Protein AF-A0AAV4IP10-F1 (afdb_monomer)

Organism: NCBI:txid1093978

Secondary structure (DSSP, 8-state):
----HHHHHHHHHHHS------EETTEEPPP-SEEEETTEEEETT--HHHHHHHHHHHHHHHHHHHHHHHHSS--HHHHHHHHHHHHHHHH-

Nearest PDB structures (foldseek):
  3rkl-assembly1_B  TM=3.531E-01  e=4.123E+00  Sulfolobus turreted icosahedral virus 1

Foldseek 3Di:
DDDPVVVVVVVVVVPPPPQPQDDDPNHGDDDDQWDADPNDIAGPVRPCVVVVVVLVVLVVVLVVVLVVLVPDPDDPVVNVVSVVVSCVVSVD

Radius of gyration: 22.14 Å; Cα contacts (8 Å, |Δi|>4): 35; chains: 1; bounding box: 60×23×51 Å

Structure (mmCIF, N/CA/C/O backbone):
data_AF-A0AAV4IP10-F1
#
_entry.id   AF-A0AAV4IP10-F1
#
loop_
_atom_site.group_PDB
_atom_site.id
_atom_site.type_symbol
_atom_site.label_atom_id
_atom_site.label_alt_id
_atom_site.label_comp_id
_atom_site.label_asym_id
_atom_site.label_entity_id
_atom_site.label_seq_id
_atom_site.pdbx_PDB_ins_code
_atom_site.Cartn_x
_atom_site.Cartn_y
_atom_site.Cartn_z
_atom_site.occupancy
_atom_site.B_iso_or_equiv
_atom_site.auth_seq_id
_atom_site.auth_comp_id
_atom_site.auth_asym_id
_atom_site.auth_atom_id
_atom_site.pdbx_PDB_model_num
ATOM 1 N N . MET A 1 1 ? 40.464 5.107 1.087 1.00 42.25 1 MET A N 1
ATOM 2 C CA . MET A 1 1 ? 38.993 5.108 0.955 1.00 42.25 1 MET A CA 1
ATOM 3 C C . MET A 1 1 ? 38.683 4.355 -0.329 1.00 42.25 1 MET A C 1
ATOM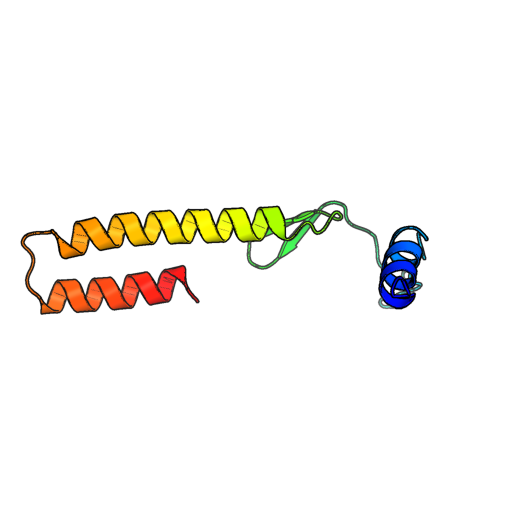 5 O O . MET A 1 1 ? 38.783 4.934 -1.401 1.00 42.25 1 MET A O 1
ATOM 9 N N . GLU A 1 2 ? 38.493 3.039 -0.242 1.00 48.66 2 GLU A N 1
ATOM 10 C CA . GLU A 1 2 ? 38.260 2.196 -1.422 1.00 48.66 2 GLU A CA 1
ATOM 11 C C . GLU A 1 2 ? 36.801 2.347 -1.848 1.00 48.66 2 GLU A C 1
ATOM 13 O O . GLU A 1 2 ? 35.881 1.874 -1.184 1.00 48.66 2 GLU A O 1
ATOM 18 N N . VAL A 1 3 ? 36.579 3.101 -2.922 1.00 53.62 3 VAL A N 1
ATOM 19 C CA . VAL A 1 3 ? 35.259 3.228 -3.538 1.00 53.62 3 VAL A CA 1
ATOM 20 C C . VAL A 1 3 ? 34.964 1.908 -4.245 1.00 53.62 3 VAL A C 1
ATOM 22 O O . VAL A 1 3 ? 35.700 1.511 -5.148 1.00 53.62 3 VAL A O 1
ATOM 25 N N . SER A 1 4 ? 33.911 1.223 -3.791 1.00 51.38 4 SER A N 1
AT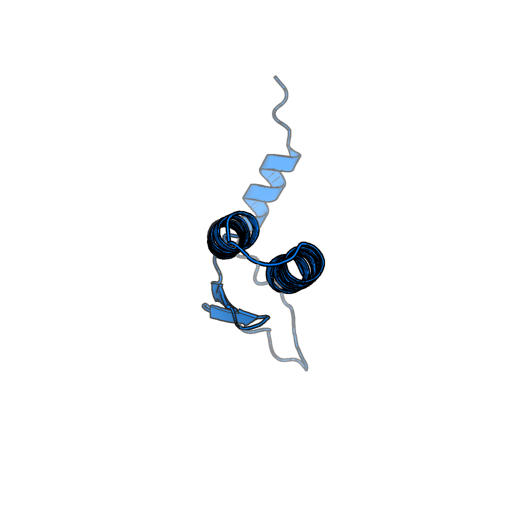OM 26 C CA . SER A 1 4 ? 33.476 -0.083 -4.292 1.00 51.38 4 SER A CA 1
ATOM 27 C C . SER A 1 4 ? 33.300 -0.056 -5.812 1.00 51.38 4 SER A C 1
ATOM 29 O O . SER A 1 4 ? 32.376 0.555 -6.353 1.00 51.38 4 SER A O 1
ATOM 31 N N . THR A 1 5 ? 34.213 -0.731 -6.506 1.00 57.94 5 THR A N 1
ATOM 32 C CA . THR A 1 5 ? 34.273 -0.850 -7.968 1.00 57.94 5 THR A CA 1
ATOM 33 C C . THR A 1 5 ? 33.048 -1.547 -8.560 1.00 57.94 5 THR A C 1
ATOM 35 O O . THR A 1 5 ? 32.790 -1.413 -9.757 1.00 57.94 5 THR A O 1
ATOM 38 N N . GLU A 1 6 ? 32.260 -2.249 -7.745 1.00 56.12 6 GLU A N 1
ATOM 39 C CA . GLU A 1 6 ? 31.020 -2.896 -8.180 1.00 56.12 6 GLU A CA 1
ATOM 40 C C . GLU A 1 6 ? 29.903 -1.897 -8.490 1.00 56.12 6 GLU A C 1
ATOM 42 O O . GLU A 1 6 ? 29.214 -2.048 -9.500 1.00 56.12 6 GLU A O 1
ATOM 47 N N . ILE A 1 7 ? 29.779 -0.826 -7.697 1.00 57.03 7 ILE A N 1
ATOM 48 C CA . ILE A 1 7 ? 28.785 0.231 -7.944 1.00 57.03 7 ILE A CA 1
ATOM 49 C C . ILE A 1 7 ? 29.104 0.939 -9.267 1.00 57.03 7 ILE A C 1
ATOM 51 O O . ILE A 1 7 ? 28.214 1.177 -10.084 1.00 57.03 7 ILE A O 1
ATOM 55 N N . SER A 1 8 ? 30.388 1.199 -9.527 1.00 54.19 8 SER A N 1
ATOM 56 C CA . SER A 1 8 ? 30.836 1.799 -10.786 1.00 54.19 8 SER A CA 1
ATOM 57 C C . SER A 1 8 ? 30.566 0.901 -11.996 1.00 54.19 8 SER A C 1
ATOM 59 O O . SER A 1 8 ? 30.161 1.404 -13.040 1.00 54.19 8 SER A O 1
ATOM 61 N N . LYS A 1 9 ? 30.727 -0.425 -11.877 1.00 51.25 9 LYS A N 1
ATOM 62 C CA . LYS A 1 9 ? 30.418 -1.366 -12.971 1.00 51.25 9 LYS A CA 1
ATOM 63 C C . LYS A 1 9 ? 28.926 -1.400 -13.304 1.00 51.25 9 LYS A C 1
ATOM 65 O O . LYS A 1 9 ? 28.582 -1.418 -14.482 1.00 51.25 9 LYS A O 1
ATOM 70 N N . PHE A 1 10 ? 28.054 -1.362 -12.296 1.00 53.50 10 PHE A N 1
ATOM 71 C CA . PHE A 1 10 ? 26.603 -1.321 -12.504 1.00 53.50 10 PHE A CA 1
ATOM 72 C C . PHE A 1 10 ? 26.162 -0.055 -13.257 1.00 53.50 10 PHE A C 1
ATOM 74 O O . PHE A 1 10 ? 25.375 -0.139 -14.197 1.00 53.50 10 PHE A O 1
ATOM 81 N N . ILE A 1 11 ? 26.723 1.107 -12.900 1.00 55.97 11 ILE A N 1
ATOM 82 C CA . ILE A 1 11 ? 26.407 2.390 -13.550 1.00 55.97 11 ILE A CA 1
ATOM 83 C C . ILE A 1 11 ? 26.970 2.463 -14.980 1.00 55.97 11 ILE A C 1
ATOM 85 O O . ILE A 1 11 ? 26.324 3.003 -15.872 1.00 55.97 11 ILE A O 1
ATOM 89 N N . VAL A 1 12 ? 28.154 1.902 -15.235 1.00 49.91 12 VAL A N 1
ATOM 90 C CA . VAL A 1 12 ? 28.747 1.896 -16.585 1.00 49.91 12 VAL A CA 1
ATOM 91 C C . VAL A 1 12 ? 27.959 0.999 -17.545 1.00 49.91 12 VAL A C 1
ATOM 93 O O . VAL A 1 12 ? 27.769 1.367 -18.704 1.00 49.91 12 VAL A O 1
ATOM 96 N N . ASN A 1 13 ? 27.432 -0.134 -17.070 1.00 54.34 13 ASN A N 1
ATOM 97 C CA . ASN A 1 13 ? 26.633 -1.037 -17.903 1.00 54.34 13 ASN A CA 1
ATOM 98 C C . ASN A 1 13 ? 25.244 -0.477 -18.254 1.00 54.34 13 ASN A C 1
ATOM 100 O O . ASN A 1 13 ? 24.688 -0.871 -19.272 1.00 54.34 13 ASN A O 1
ATOM 104 N N . SER A 1 14 ? 24.687 0.434 -17.445 1.00 53.50 14 SER A N 1
ATOM 105 C CA . SER A 1 14 ? 23.404 1.088 -17.747 1.00 53.50 14 SER A CA 1
ATOM 106 C C . SER A 1 14 ? 23.531 2.262 -18.728 1.00 53.50 14 SER A C 1
ATOM 108 O O . SER A 1 14 ? 22.551 2.630 -19.370 1.00 53.50 14 SER A O 1
ATOM 110 N N . LEU A 1 15 ? 24.733 2.837 -18.866 1.00 52.81 15 LEU A N 1
ATOM 111 C CA . LEU A 1 15 ? 25.047 3.908 -19.821 1.00 52.81 15 LEU A CA 1
ATOM 112 C C . LEU A 1 15 ? 25.473 3.382 -21.196 1.00 52.81 15 LEU A C 1
ATOM 114 O O . LEU A 1 15 ? 25.270 4.054 -22.208 1.00 52.81 15 LEU A O 1
ATOM 118 N N . ALA A 1 16 ? 26.055 2.184 -21.247 1.00 50.50 16 ALA A N 1
ATOM 119 C CA . ALA A 1 16 ? 26.257 1.483 -22.499 1.00 50.50 16 ALA A CA 1
ATOM 120 C C . ALA A 1 16 ? 24.898 0.956 -22.962 1.00 50.50 16 ALA A C 1
ATOM 122 O O . ALA A 1 16 ? 24.361 0.014 -22.383 1.00 50.50 16 ALA A O 1
ATOM 123 N N . ASN A 1 17 ? 24.351 1.570 -24.013 1.00 56.97 17 ASN A N 1
ATOM 124 C CA . ASN A 1 17 ? 23.184 1.091 -24.747 1.00 56.97 17 ASN A CA 1
ATOM 125 C C . ASN A 1 17 ? 23.558 -0.228 -25.447 1.00 56.97 17 ASN A C 1
ATOM 127 O O . ASN A 1 17 ? 23.795 -0.305 -26.653 1.00 56.97 17 ASN A O 1
ATOM 131 N N . THR A 1 18 ? 23.759 -1.260 -24.634 1.00 55.31 18 THR A N 1
ATOM 132 C CA . THR A 1 18 ? 23.959 -2.624 -25.069 1.00 55.31 18 THR A CA 1
ATOM 133 C C . THR A 1 18 ? 22.597 -3.052 -25.564 1.00 55.31 18 THR A C 1
ATOM 135 O O . THR A 1 18 ? 21.721 -3.413 -24.785 1.00 55.31 18 THR A O 1
ATOM 138 N N . SER A 1 19 ? 22.400 -2.924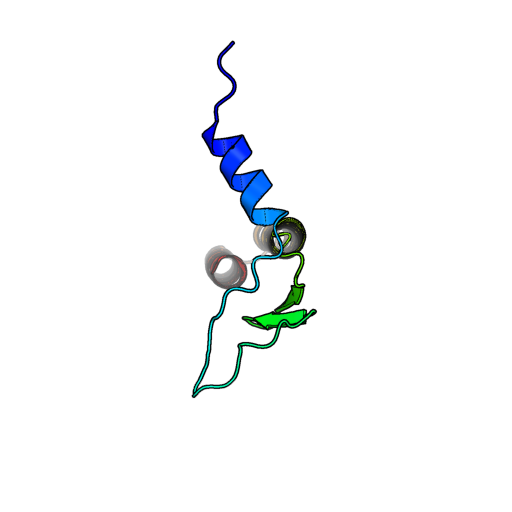 -26.878 1.00 55.53 19 SER A N 1
ATOM 139 C CA . SER A 1 19 ? 21.332 -3.631 -27.575 1.00 55.53 19 SER A CA 1
ATOM 140 C C . SER A 1 19 ? 21.494 -5.106 -27.219 1.00 55.53 19 SER A C 1
ATOM 142 O O . SER A 1 19 ? 22.338 -5.832 -27.745 1.00 55.53 19 SER A O 1
ATOM 144 N N . SER A 1 20 ? 20.781 -5.513 -26.177 1.00 60.94 20 SER A N 1
ATOM 145 C CA . SER A 1 20 ? 20.739 -6.889 -25.744 1.00 60.94 20 SER A CA 1
ATOM 146 C C . SER A 1 20 ? 20.104 -7.620 -26.917 1.00 60.94 20 SER A C 1
ATOM 148 O O . SER A 1 20 ? 18.992 -7.305 -27.328 1.00 60.94 20 SER A O 1
ATOM 150 N N . ASN A 1 21 ? 20.870 -8.507 -27.555 1.00 64.94 21 ASN A N 1
ATOM 151 C CA . ASN A 1 21 ? 20.467 -9.188 -28.785 1.00 64.94 21 ASN A CA 1
ATOM 152 C C . ASN A 1 21 ? 19.472 -10.314 -28.443 1.00 64.94 21 ASN A C 1
ATOM 154 O O . ASN A 1 21 ? 19.704 -11.496 -28.692 1.00 64.94 21 ASN A O 1
ATOM 158 N N . ILE A 1 22 ? 18.409 -9.937 -27.734 1.00 71.94 22 ILE A N 1
ATOM 159 C CA . ILE A 1 22 ? 17.317 -10.788 -27.297 1.00 71.94 22 ILE A CA 1
ATOM 160 C C . ILE A 1 22 ? 16.386 -10.891 -28.493 1.00 71.94 22 ILE A C 1
ATOM 162 O O . ILE A 1 22 ? 15.880 -9.886 -28.989 1.00 71.94 22 ILE A O 1
ATOM 166 N N . THR A 1 23 ? 16.189 -12.112 -28.973 1.00 80.81 23 THR A N 1
ATOM 167 C CA . THR A 1 23 ? 15.308 -12.394 -30.102 1.00 80.81 23 THR A CA 1
ATOM 168 C C . THR A 1 23 ? 14.140 -13.257 -29.648 1.00 80.81 23 THR A C 1
ATOM 170 O O . THR A 1 23 ? 14.271 -14.132 -28.792 1.00 80.81 23 THR A O 1
ATOM 173 N N . THR A 1 24 ? 12.980 -13.012 -30.241 1.00 75.44 24 THR A N 1
ATOM 174 C CA . THR A 1 24 ? 11.765 -13.814 -30.087 1.00 75.44 24 THR A CA 1
ATOM 175 C C . THR A 1 24 ?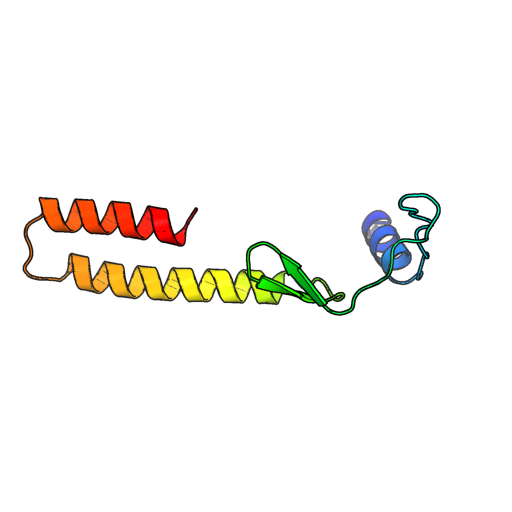 11.367 -14.296 -31.470 1.00 75.44 24 THR A C 1
ATOM 177 O O . THR A 1 24 ? 11.057 -13.485 -32.335 1.00 75.44 24 THR A O 1
ATOM 180 N N . ASN A 1 25 ? 11.407 -15.612 -31.701 1.00 82.88 25 ASN A N 1
ATOM 181 C CA . ASN A 1 25 ? 11.144 -16.225 -33.013 1.00 82.88 25 ASN A CA 1
ATOM 182 C C . ASN A 1 25 ? 12.018 -15.671 -34.158 1.00 82.88 25 ASN A C 1
ATOM 184 O O . ASN A 1 25 ? 11.566 -15.582 -35.293 1.00 82.88 25 ASN A O 1
ATOM 188 N N . GLY A 1 26 ? 13.267 -15.298 -33.861 1.00 79.69 26 GLY A N 1
ATOM 189 C CA . GLY A 1 26 ? 14.204 -14.745 -34.846 1.00 79.69 26 GLY A CA 1
ATOM 190 C C . GLY A 1 26 ? 14.078 -13.237 -35.081 1.00 79.69 26 GLY A C 1
ATOM 191 O O . GLY A 1 26 ? 14.954 -12.666 -35.720 1.00 79.69 26 GLY A O 1
ATOM 192 N N . GLU A 1 27 ? 13.064 -12.581 -34.510 1.00 80.81 27 GLU A N 1
ATOM 193 C CA . GLU A 1 27 ? 12.912 -11.125 -34.551 1.00 80.81 27 GLU A CA 1
ATOM 194 C C . GLU A 1 27 ? 13.509 -10.482 -33.290 1.00 80.81 27 GLU A C 1
ATOM 196 O O . GLU A 1 27 ? 13.283 -10.992 -32.184 1.00 80.81 27 GLU A O 1
ATOM 201 N N . PRO A 1 28 ? 14.259 -9.371 -33.405 1.00 80.00 28 PRO A N 1
ATOM 202 C CA . PRO A 1 28 ? 14.791 -8.663 -32.247 1.00 80.00 28 PRO A CA 1
ATOM 203 C C . PRO A 1 28 ? 13.658 -8.113 -31.377 1.00 80.00 28 PRO A C 1
ATOM 205 O O . PRO A 1 28 ? 12.646 -7.608 -31.872 1.00 80.00 28 PRO A O 1
ATOM 208 N N . LEU A 1 29 ? 13.831 -8.207 -30.059 1.00 79.38 29 LEU A N 1
ATOM 209 C CA . LEU A 1 29 ? 12.867 -7.683 -29.103 1.00 79.38 29 LEU A CA 1
ATOM 210 C C . LEU A 1 29 ? 12.802 -6.156 -29.243 1.00 79.38 29 LEU A C 1
ATOM 212 O O . LEU A 1 29 ? 13.817 -5.464 -29.179 1.00 79.38 29 LEU A O 1
ATOM 216 N N . LYS A 1 30 ? 11.601 -5.627 -29.480 1.00 76.38 30 LYS A N 1
ATOM 217 C CA . LYS A 1 30 ? 11.397 -4.195 -29.698 1.00 76.38 30 LYS A CA 1
ATOM 218 C C . LYS A 1 30 ? 11.408 -3.446 -28.369 1.00 76.38 30 LYS A C 1
ATOM 220 O O . LYS A 1 30 ? 10.588 -3.728 -27.497 1.00 76.38 30 LYS A O 1
ATOM 225 N N . ASP A 1 31 ? 12.238 -2.414 -28.283 1.00 72.62 31 ASP A N 1
ATOM 226 C CA . ASP A 1 31 ? 12.169 -1.444 -27.196 1.00 72.62 31 ASP A CA 1
ATOM 227 C C . ASP A 1 31 ? 10.863 -0.641 -27.264 1.00 72.62 31 ASP A C 1
ATOM 229 O O . ASP A 1 31 ? 10.518 -0.029 -28.281 1.00 72.62 31 ASP A O 1
ATOM 233 N N . VAL A 1 32 ? 10.119 -0.642 -26.158 1.00 75.25 32 VAL A N 1
ATOM 234 C CA . VAL A 1 32 ? 8.850 0.078 -26.023 1.00 75.25 32 VAL A CA 1
ATOM 235 C C . VAL A 1 32 ? 8.970 1.163 -24.963 1.00 75.25 32 VAL A C 1
ATOM 237 O O . VAL A 1 32 ? 9.409 0.919 -23.844 1.00 75.25 32 VAL A O 1
ATOM 240 N N . THR A 1 33 ? 8.572 2.389 -25.313 1.00 73.94 33 THR A N 1
ATOM 241 C CA . THR A 1 33 ? 8.639 3.541 -24.395 1.00 73.94 33 THR A CA 1
ATOM 242 C C . THR A 1 33 ? 7.698 3.376 -23.209 1.00 73.94 33 THR A C 1
ATOM 244 O O . THR A 1 33 ? 8.006 3.847 -22.119 1.00 73.94 33 THR A O 1
ATOM 247 N N . ASN A 1 34 ? 6.565 2.706 -23.427 1.00 77.38 34 ASN A N 1
ATOM 248 C CA . ASN A 1 34 ? 5.580 2.388 -22.408 1.00 77.38 34 ASN A CA 1
ATOM 249 C C . ASN A 1 34 ? 5.021 0.985 -22.655 1.00 77.38 34 ASN A C 1
ATOM 251 O O . ASN A 1 34 ? 4.733 0.634 -23.801 1.00 77.38 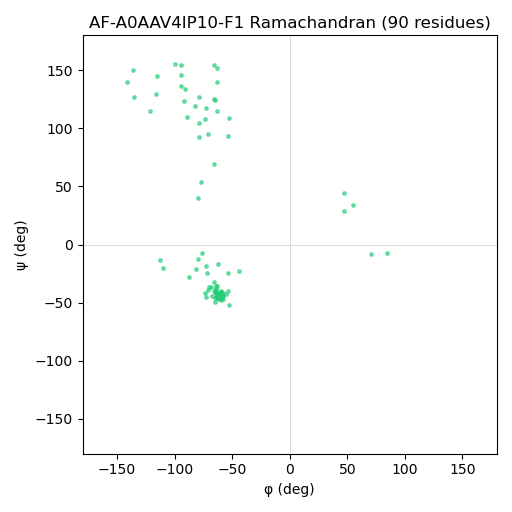34 ASN A O 1
ATOM 255 N N . PHE A 1 35 ? 4.808 0.219 -21.591 1.00 78.94 35 PHE A N 1
ATOM 256 C CA . PHE A 1 35 ? 4.100 -1.056 -21.640 1.00 78.94 35 PHE A CA 1
ATOM 257 C C . PHE A 1 35 ? 3.120 -1.161 -20.476 1.00 78.94 35 PHE A C 1
ATOM 259 O O . PHE A 1 35 ? 3.324 -0.566 -19.421 1.00 78.94 35 PHE A O 1
ATOM 266 N N . LYS A 1 36 ? 2.026 -1.895 -20.674 1.00 79.62 36 LYS A N 1
ATOM 267 C CA . LYS A 1 36 ? 1.033 -2.124 -19.624 1.00 79.62 36 LYS A CA 1
ATOM 268 C C . LYS A 1 36 ? 1.378 -3.412 -18.880 1.00 79.62 36 LYS A C 1
ATOM 270 O O . LYS A 1 36 ? 1.463 -4.466 -19.504 1.00 79.62 36 LYS A O 1
ATOM 275 N N . TYR A 1 37 ? 1.542 -3.333 -17.567 1.00 75.19 37 TYR A N 1
ATOM 276 C CA . TYR A 1 37 ? 1.802 -4.465 -16.685 1.00 75.19 37 TYR A CA 1
ATOM 277 C C . TYR A 1 37 ? 0.931 -4.355 -15.439 1.00 75.19 37 TYR A C 1
ATOM 279 O O . TYR A 1 37 ? 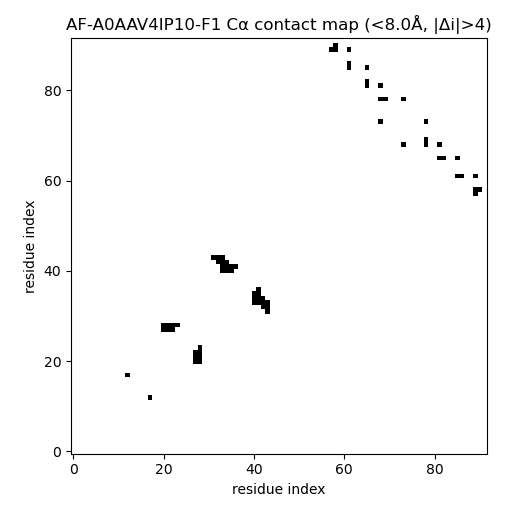0.920 -3.314 -14.793 1.00 75.19 37 TYR A O 1
ATOM 287 N N . LEU A 1 38 ? 0.182 -5.418 -15.123 1.00 76.50 38 LEU A N 1
ATOM 288 C CA . LEU A 1 38 ? -0.765 -5.442 -13.996 1.00 76.50 38 LEU A CA 1
ATOM 289 C C . LEU A 1 38 ? -1.673 -4.200 -13.955 1.00 76.50 38 LEU A C 1
ATOM 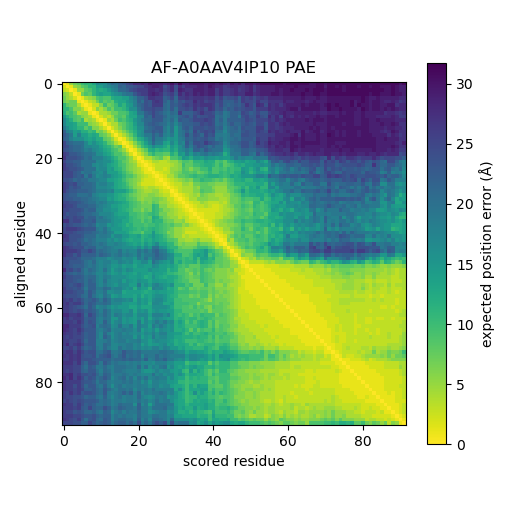291 O O . LEU A 1 38 ? -1.872 -3.590 -12.916 1.00 76.50 38 LEU A O 1
ATOM 295 N N . GLU A 1 39 ? -2.190 -3.817 -15.124 1.00 75.19 39 GLU A N 1
ATOM 296 C CA . GLU A 1 39 ? -3.036 -2.633 -15.332 1.00 75.19 39 GLU A CA 1
ATOM 297 C C . GLU A 1 39 ? -2.349 -1.264 -15.228 1.00 75.19 39 GLU A C 1
ATOM 299 O O . GLU A 1 39 ? -2.938 -0.275 -15.667 1.00 75.19 39 GLU A O 1
ATOM 304 N N . GLU A 1 40 ? -1.091 -1.204 -14.797 1.00 69.25 40 GLU A N 1
ATOM 305 C CA . GLU A 1 40 ? -0.297 0.021 -14.752 1.00 69.25 40 GLU A CA 1
ATOM 306 C C . GLU A 1 40 ? 0.568 0.199 -16.005 1.00 69.25 40 GLU A C 1
ATOM 308 O O . GLU A 1 40 ? 1.068 -0.758 -16.596 1.00 69.25 40 GLU A O 1
ATOM 313 N N . THR A 1 41 ? 0.757 1.449 -16.426 1.00 76.56 41 THR A N 1
ATOM 314 C CA . THR A 1 41 ? 1.652 1.785 -17.538 1.00 76.56 41 THR A CA 1
ATOM 315 C C . THR A 1 41 ? 3.057 2.021 -16.994 1.00 76.56 41 THR A C 1
ATOM 317 O O . THR A 1 41 ? 3.306 3.032 -16.339 1.00 76.56 41 THR A O 1
ATOM 320 N N . GLN A 1 42 ? 3.981 1.111 -17.287 1.00 72.44 42 GLN A N 1
ATOM 321 C CA . GLN A 1 42 ? 5.398 1.257 -16.973 1.00 72.44 42 GLN A CA 1
ATOM 322 C C . GLN A 1 42 ? 6.132 1.921 -18.135 1.00 72.44 42 GLN A C 1
ATOM 324 O O . GLN A 1 42 ? 5.938 1.549 -19.293 1.00 72.44 42 GLN A O 1
ATOM 329 N N . SER A 1 43 ? 6.977 2.903 -17.830 1.00 72.19 43 SER A N 1
ATOM 330 C CA . SER A 1 43 ? 7.813 3.578 -18.822 1.00 72.19 43 SER A CA 1
ATOM 331 C C . SER A 1 43 ? 9.206 2.951 -18.895 1.00 72.19 43 SER A C 1
ATOM 333 O O . SER A 1 43 ? 9.706 2.396 -17.919 1.00 72.19 43 SER A O 1
ATOM 335 N N . MET A 1 44 ? 9.862 3.093 -20.048 1.00 66.62 44 MET A N 1
ATOM 336 C CA . MET A 1 44 ? 11.224 2.608 -20.331 1.00 66.62 44 MET A CA 1
ATOM 337 C C . MET A 1 44 ? 12.275 3.082 -19.309 1.00 66.62 44 MET A C 1
ATOM 339 O O . MET A 1 44 ? 13.285 2.418 -19.108 1.00 66.62 44 MET A O 1
ATOM 343 N N . GLY A 1 45 ? 12.029 4.207 -18.626 1.00 61.28 45 GLY A N 1
ATOM 344 C CA . GLY A 1 45 ? 12.902 4.724 -17.569 1.00 61.28 45 GLY A CA 1
ATOM 345 C C . GLY A 1 45 ? 12.793 3.981 -16.236 1.00 61.28 45 GLY A C 1
ATOM 346 O O . GLY A 1 45 ? 13.560 4.296 -15.329 1.00 61.28 45 GLY A O 1
ATOM 347 N N . GLY A 1 46 ? 11.839 3.046 -16.104 1.00 57.56 46 GLY A N 1
ATOM 348 C CA . GLY A 1 46 ? 11.742 2.066 -15.020 1.00 57.56 46 GLY A CA 1
ATOM 349 C C . GLY A 1 46 ? 11.922 2.642 -13.620 1.00 57.56 46 GLY A C 1
ATOM 350 O O . GLY A 1 46 ? 12.448 1.962 -12.738 1.00 57.56 46 GLY A O 1
ATOM 351 N N . CYS A 1 47 ? 11.569 3.913 -13.396 1.00 63.59 47 CYS A N 1
ATOM 352 C CA . CYS A 1 47 ? 11.812 4.522 -12.105 1.00 63.59 47 CYS A CA 1
ATOM 353 C C . CYS A 1 47 ? 10.713 4.031 -11.168 1.00 63.59 47 CYS A C 1
ATOM 355 O O . CYS A 1 47 ? 9.639 4.622 -11.072 1.00 63.59 47 CYS A O 1
ATOM 357 N N . CYS A 1 48 ? 11.019 2.938 -10.469 1.00 67.88 48 CYS A N 1
ATOM 358 C CA . CYS A 1 48 ? 10.224 2.328 -9.403 1.00 67.88 48 C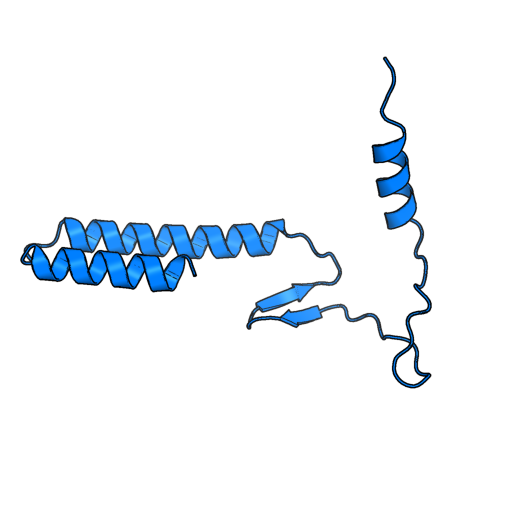YS A CA 1
ATOM 359 C C . CYS A 1 48 ? 9.652 3.372 -8.418 1.00 67.88 48 CYS A C 1
ATOM 361 O O . CYS A 1 48 ? 8.619 3.154 -7.798 1.00 67.88 48 CYS A O 1
ATOM 363 N N . THR A 1 49 ? 10.261 4.560 -8.327 1.00 77.25 49 THR A N 1
ATOM 364 C CA . THR A 1 49 ? 9.760 5.693 -7.542 1.00 77.25 49 THR A CA 1
ATOM 365 C C . THR A 1 49 ? 8.313 6.087 -7.858 1.00 77.25 49 THR A C 1
ATOM 367 O O . THR A 1 49 ? 7.577 6.390 -6.922 1.00 77.25 49 THR A O 1
ATOM 370 N N . THR A 1 50 ? 7.870 6.077 -9.122 1.00 77.81 50 THR A N 1
ATOM 371 C CA . THR A 1 50 ? 6.492 6.466 -9.476 1.00 77.81 50 THR A CA 1
ATOM 372 C C . THR A 1 50 ? 5.488 5.398 -9.059 1.00 77.81 50 THR A C 1
ATOM 374 O O . THR A 1 50 ? 4.488 5.725 -8.427 1.00 77.81 50 THR A O 1
ATOM 377 N N . GLU A 1 51 ? 5.776 4.127 -9.332 1.00 75.88 51 GLU A N 1
ATOM 378 C CA . GLU A 1 51 ? 4.941 2.999 -8.906 1.00 75.88 51 GLU A CA 1
ATOM 379 C C . GLU A 1 51 ? 4.862 2.916 -7.375 1.00 75.88 51 GLU A C 1
ATOM 381 O O . GLU A 1 51 ? 3.774 2.850 -6.806 1.00 75.88 51 GLU A O 1
ATOM 386 N N . VAL A 1 52 ? 6.001 3.016 -6.681 1.00 82.56 52 VAL A N 1
ATOM 387 C CA . VAL A 1 52 ? 6.051 3.042 -5.211 1.00 82.56 52 VAL A CA 1
ATOM 388 C C . VAL A 1 52 ? 5.249 4.218 -4.666 1.00 82.56 52 VAL A C 1
ATOM 390 O O . VAL A 1 52 ? 4.502 4.053 -3.702 1.00 82.56 52 VAL A O 1
ATOM 393 N N . ARG A 1 53 ? 5.349 5.399 -5.289 1.00 85.69 53 ARG A N 1
ATOM 394 C CA . ARG A 1 53 ? 4.560 6.572 -4.896 1.00 85.69 53 ARG A CA 1
ATOM 395 C C . ARG A 1 53 ? 3.064 6.337 -5.102 1.00 85.69 53 ARG A C 1
ATOM 397 O O . ARG A 1 53 ? 2.283 6.695 -4.223 1.00 85.69 53 ARG A O 1
ATOM 404 N N . ASN A 1 54 ? 2.670 5.722 -6.213 1.00 84.31 54 ASN A N 1
ATOM 405 C CA . ASN A 1 54 ? 1.275 5.406 -6.510 1.00 84.31 54 ASN A CA 1
ATOM 406 C C . ASN A 1 54 ? 0.713 4.382 -5.515 1.00 84.31 54 ASN A C 1
ATOM 408 O O . ASN A 1 54 ? -0.310 4.645 -4.884 1.00 84.31 54 ASN A O 1
ATOM 412 N N . ARG A 1 55 ? 1.420 3.272 -5.273 1.00 83.69 55 ARG A N 1
ATOM 413 C CA . ARG A 1 55 ? 1.033 2.265 -4.271 1.00 83.69 55 ARG A CA 1
ATOM 414 C C . ARG A 1 55 ? 0.963 2.857 -2.862 1.00 83.69 55 ARG A C 1
ATOM 416 O O . ARG A 1 55 ? 0.014 2.591 -2.127 1.00 83.69 55 ARG A O 1
ATOM 423 N N . ALA A 1 56 ? 1.915 3.717 -2.492 1.00 88.31 56 ALA A N 1
ATOM 424 C CA . ALA A 1 56 ? 1.892 4.421 -1.211 1.00 88.31 56 ALA A CA 1
ATOM 425 C C . ALA A 1 56 ? 0.687 5.368 -1.090 1.00 88.31 56 ALA A C 1
ATOM 427 O O . ALA A 1 56 ? 0.082 5.457 -0.018 1.00 88.31 56 ALA A O 1
ATOM 428 N N . ALA A 1 57 ? 0.305 6.052 -2.173 1.00 90.12 57 ALA A N 1
ATOM 429 C CA . ALA A 1 57 ? -0.876 6.910 -2.196 1.00 90.12 57 ALA A CA 1
ATOM 430 C C . ALA A 1 57 ? -2.168 6.100 -1.998 1.00 90.12 57 ALA A C 1
ATOM 432 O O . ALA A 1 57 ? -2.980 6.454 -1.140 1.00 90.12 57 ALA A O 1
ATOM 433 N N . VAL A 1 58 ? -2.317 4.977 -2.707 1.00 90.19 58 VAL A N 1
ATOM 434 C CA . VAL A 1 58 ? -3.463 4.061 -2.565 1.00 90.19 58 VAL A CA 1
ATOM 435 C C . VAL A 1 58 ? -3.550 3.503 -1.141 1.00 90.19 58 VAL A C 1
ATOM 437 O O . VAL A 1 58 ? -4.610 3.558 -0.512 1.00 90.19 58 VAL A O 1
ATOM 440 N N . ALA A 1 59 ? -2.425 3.046 -0.582 1.00 90.25 59 ALA A N 1
ATOM 441 C CA . ALA A 1 59 ? -2.366 2.570 0.797 1.00 90.25 59 ALA A CA 1
ATOM 442 C C . ALA A 1 59 ? -2.772 3.666 1.796 1.00 90.25 59 ALA A C 1
ATOM 444 O O . ALA A 1 59 ? -3.593 3.430 2.684 1.00 90.25 59 ALA A O 1
ATOM 445 N N . THR A 1 60 ? -2.253 4.885 1.624 1.00 93.31 60 THR A N 1
ATOM 446 C CA . THR A 1 60 ? -2.579 6.038 2.478 1.00 93.31 60 THR A CA 1
ATOM 447 C C . THR A 1 60 ? -4.077 6.336 2.469 1.00 93.31 60 THR A C 1
ATOM 449 O O . THR A 1 60 ? -4.684 6.545 3.524 1.00 93.31 60 THR A O 1
ATOM 452 N N . GLU A 1 61 ? -4.701 6.315 1.291 1.00 92.38 61 GLU A N 1
ATOM 453 C CA . GLU A 1 61 ? -6.138 6.524 1.160 1.00 92.38 61 GLU A CA 1
ATOM 454 C C . GLU A 1 61 ? -6.943 5.422 1.865 1.00 92.38 61 GLU A C 1
ATOM 456 O O . GLU A 1 61 ? -7.885 5.712 2.614 1.00 92.38 61 GLU A O 1
ATOM 461 N N . ALA A 1 62 ? -6.564 4.156 1.682 1.00 90.94 62 ALA A N 1
ATOM 462 C CA . ALA A 1 62 ? -7.224 3.043 2.350 1.00 90.94 62 ALA A CA 1
ATOM 463 C C . ALA A 1 62 ? -7.116 3.148 3.877 1.00 90.94 62 ALA A C 1
ATOM 465 O O . ALA A 1 62 ? -8.119 2.989 4.573 1.00 90.94 62 ALA A O 1
ATOM 466 N N . PHE A 1 63 ? -5.954 3.513 4.424 1.00 91.31 63 PHE A N 1
ATOM 467 C CA . PHE A 1 63 ? -5.808 3.737 5.865 1.00 91.31 63 PHE A CA 1
ATOM 468 C C . PHE A 1 63 ? -6.669 4.902 6.371 1.00 91.31 63 PHE A C 1
ATOM 470 O O . PHE A 1 63 ? -7.250 4.814 7.458 1.00 91.31 63 PHE A O 1
ATOM 477 N N . ALA A 1 64 ? -6.840 5.966 5.580 1.00 92.88 64 ALA A N 1
ATOM 478 C CA . ALA A 1 64 ? -7.760 7.047 5.924 1.00 92.88 64 ALA A CA 1
ATOM 479 C C . ALA A 1 64 ? -9.219 6.555 5.994 1.00 92.88 64 ALA A C 1
ATOM 481 O O . ALA A 1 64 ? -9.946 6.890 6.936 1.00 92.88 64 ALA A O 1
ATOM 482 N N . ARG A 1 65 ? -9.644 5.714 5.040 1.00 91.94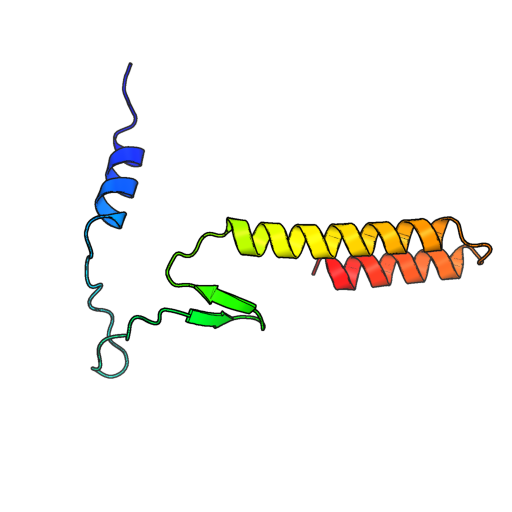 65 ARG A N 1
ATOM 483 C CA . ARG A 1 65 ? -10.968 5.065 5.051 1.00 91.94 65 ARG A CA 1
ATOM 484 C C . ARG A 1 65 ? -11.122 4.132 6.256 1.00 91.94 65 ARG A C 1
ATOM 486 O O . ARG A 1 65 ? -12.143 4.194 6.940 1.00 91.94 65 ARG A O 1
ATOM 493 N N . LEU A 1 66 ? -10.096 3.341 6.576 1.00 90.94 66 LEU A N 1
ATOM 494 C CA . LEU A 1 66 ? -10.085 2.457 7.743 1.00 90.94 66 LEU A CA 1
ATOM 495 C C . LEU A 1 66 ? -10.308 3.234 9.043 1.00 90.94 66 LEU A C 1
ATOM 497 O O . LEU A 1 66 ? -11.136 2.846 9.865 1.00 90.94 66 LEU A O 1
ATOM 501 N N . ASN A 1 67 ? -9.599 4.349 9.218 1.00 92.44 67 ASN A N 1
ATOM 502 C CA . ASN A 1 67 ? -9.703 5.176 10.416 1.00 92.44 67 ASN A CA 1
ATOM 503 C C . ASN A 1 67 ? -11.133 5.707 10.617 1.00 92.44 67 ASN A C 1
ATOM 505 O O . ASN A 1 67 ? -11.653 5.697 11.733 1.00 92.44 67 ASN A O 1
ATOM 509 N N . ARG A 1 68 ? -11.812 6.104 9.531 1.00 92.56 68 ARG A N 1
ATOM 510 C CA . ARG A 1 68 ? -13.234 6.487 9.584 1.00 92.56 68 ARG A CA 1
ATOM 511 C C . ARG A 1 68 ? -14.112 5.317 10.028 1.00 92.56 68 ARG A C 1
ATOM 513 O O . ARG A 1 68 ? -14.950 5.490 10.910 1.00 92.56 68 ARG A O 1
ATOM 520 N N . THR A 1 69 ? -13.890 4.124 9.480 1.00 90.19 69 THR A N 1
ATOM 521 C CA . THR A 1 69 ? -14.630 2.913 9.861 1.00 90.19 69 THR A CA 1
ATOM 522 C C . THR A 1 69 ? -14.439 2.564 11.336 1.00 90.19 69 THR A C 1
ATOM 524 O O . THR A 1 69 ? -15.418 2.289 12.030 1.00 90.19 69 THR A O 1
ATOM 527 N N . LEU A 1 70 ? -13.212 2.626 11.857 1.00 90.62 70 LEU A N 1
ATOM 528 C CA . LEU A 1 70 ? -12.930 2.327 13.265 1.00 90.62 70 LEU A CA 1
ATOM 529 C C . LEU A 1 70 ? -13.616 3.315 14.220 1.00 90.62 70 LEU A C 1
ATOM 531 O O . LEU A 1 70 ? -14.126 2.900 15.265 1.00 90.62 70 LEU A O 1
ATOM 535 N N . LYS A 1 71 ? -13.704 4.592 13.828 1.00 93.44 71 LYS A N 1
ATOM 536 C CA . LYS A 1 71 ? -14.393 5.654 14.579 1.00 93.44 71 LYS A CA 1
ATOM 537 C C . LYS A 1 71 ? -15.917 5.666 14.404 1.00 93.44 71 LYS A C 1
ATOM 539 O O . LYS A 1 71 ? -16.600 6.348 15.159 1.00 93.44 71 LYS A O 1
ATOM 544 N N . SER A 1 72 ? -16.462 4.929 13.435 1.00 92.94 72 SER A N 1
ATOM 545 C CA . SER A 1 72 ? -17.911 4.877 13.194 1.00 92.94 72 SER A CA 1
ATOM 546 C C . SER A 1 72 ? -18.671 4.222 14.357 1.00 92.94 72 SER A C 1
ATOM 548 O O . SER A 1 72 ? -18.128 3.370 15.063 1.00 92.94 72 SER A O 1
ATOM 550 N N . ASN A 1 73 ? -19.951 4.558 14.535 1.00 93.69 73 ASN A N 1
ATOM 551 C CA . ASN A 1 73 ? -20.816 3.962 15.564 1.00 93.69 73 ASN A CA 1
ATOM 552 C C . ASN A 1 73 ? -21.366 2.574 15.155 1.00 93.69 73 ASN A C 1
ATOM 554 O O . ASN A 1 73 ? -22.542 2.272 15.328 1.00 93.69 73 ASN A O 1
ATOM 558 N N . THR A 1 74 ? -20.530 1.746 14.527 1.00 92.31 74 THR A N 1
ATOM 559 C CA . THR A 1 74 ? -20.883 0.385 14.096 1.00 92.31 74 THR A CA 1
ATOM 560 C C . THR A 1 74 ? -20.365 -0.661 15.086 1.00 92.31 74 THR A C 1
ATOM 562 O O . THR A 1 74 ? -19.397 -0.432 15.815 1.00 92.31 74 THR A O 1
ATOM 565 N N . GLY A 1 75 ? -21.004 -1.833 15.117 1.00 95.69 75 GLY A N 1
ATOM 566 C CA . GLY A 1 75 ? -20.597 -2.934 15.992 1.00 95.69 75 GLY A CA 1
ATOM 567 C C . GLY A 1 75 ? -19.197 -3.477 15.674 1.00 95.69 75 GLY A C 1
ATOM 568 O O . GLY A 1 75 ? -18.741 -3.453 14.528 1.00 95.69 75 GLY A O 1
ATOM 569 N N . PHE A 1 76 ? -18.524 -4.025 16.690 1.00 93.31 76 PHE A N 1
ATOM 570 C CA . PHE A 1 76 ? -17.150 -4.535 16.586 1.00 93.31 76 PHE A CA 1
ATOM 571 C C . PHE A 1 76 ? -16.964 -5.589 15.480 1.00 93.31 76 PHE A C 1
ATOM 573 O O . PHE A 1 76 ? -16.008 -5.511 14.712 1.00 93.31 76 PHE A O 1
ATOM 580 N N . SER A 1 77 ? -17.902 -6.534 15.342 1.00 94.44 77 SER A N 1
ATOM 581 C CA . SER A 1 77 ? -17.838 -7.583 14.310 1.00 94.44 77 SER A CA 1
ATOM 582 C C . SER A 1 77 ? -17.776 -7.000 12.891 1.00 94.44 77 SER A C 1
ATOM 584 O O . SER A 1 77 ? -16.972 -7.433 12.064 1.00 94.44 77 SER A O 1
ATOM 586 N N . THR A 1 78 ? -18.571 -5.962 12.622 1.00 94.19 78 THR A N 1
ATOM 587 C CA . THR A 1 78 ? -18.589 -5.269 11.329 1.00 94.19 78 THR A CA 1
ATOM 588 C C . THR A 1 78 ? -17.279 -4.527 11.086 1.00 94.19 78 THR A C 1
ATOM 590 O O . THR A 1 78 ? -16.695 -4.659 10.011 1.00 94.19 78 THR A O 1
ATOM 593 N N . LYS A 1 79 ? -16.763 -3.815 12.096 1.00 94.06 79 LYS A N 1
ATOM 594 C CA . LYS A 1 79 ? -15.463 -3.130 12.013 1.00 94.06 79 LYS A CA 1
ATOM 595 C C . LYS A 1 79 ? -14.327 -4.100 11.701 1.00 94.06 79 LYS A C 1
ATOM 597 O O . LYS A 1 79 ? -13.511 -3.812 10.832 1.00 94.06 79 LYS A O 1
ATOM 602 N N . TYR A 1 80 ? -14.305 -5.258 12.359 1.00 93.31 80 TYR A N 1
ATOM 603 C CA . TYR A 1 80 ? -13.290 -6.287 12.142 1.00 93.31 80 TYR A CA 1
ATOM 604 C C . TYR A 1 80 ? -13.332 -6.862 10.718 1.00 93.31 80 TYR A C 1
ATOM 606 O O . TYR A 1 80 ? -12.294 -6.981 10.064 1.00 93.31 80 TYR A O 1
ATOM 614 N N . LYS A 1 81 ? -14.530 -7.159 10.195 1.00 93.94 81 LYS A N 1
ATOM 615 C CA . LYS A 1 81 ? -14.702 -7.626 8.809 1.00 93.94 81 LYS A CA 1
ATOM 616 C C . LYS A 1 81 ? -14.233 -6.584 7.794 1.00 93.94 81 LYS A C 1
ATOM 618 O O . LYS A 1 81 ? -13.497 -6.926 6.871 1.00 93.94 81 LYS A O 1
ATOM 623 N N . LEU A 1 82 ? -14.613 -5.320 7.991 1.00 92.00 82 LEU A N 1
ATOM 624 C CA . LEU A 1 82 ? -14.209 -4.222 7.113 1.00 92.00 82 LEU A CA 1
ATOM 625 C C . LEU A 1 82 ? -12.695 -4.011 7.143 1.00 92.00 82 LEU A C 1
ATOM 627 O O . LEU A 1 82 ? -12.086 -3.935 6.080 1.00 92.00 82 LEU A O 1
ATOM 631 N N . TYR A 1 83 ? -12.086 -4.009 8.332 1.00 90.94 83 TYR A N 1
ATOM 632 C CA . TYR A 1 83 ? -10.634 -3.959 8.504 1.00 90.94 83 TYR A CA 1
ATOM 633 C C . TYR A 1 83 ? -9.926 -5.054 7.703 1.00 90.94 83 TYR A C 1
ATOM 635 O O . TYR A 1 83 ? -9.050 -4.750 6.897 1.00 90.94 83 TYR A O 1
ATOM 643 N N . LYS A 1 84 ? -10.352 -6.314 7.862 1.00 91.56 84 LYS A N 1
ATOM 644 C CA . LYS A 1 84 ? -9.750 -7.446 7.150 1.00 91.56 84 LYS A CA 1
ATOM 645 C C . LYS A 1 84 ? -9.908 -7.314 5.633 1.00 91.56 84 LYS A C 1
ATOM 647 O O . LYS A 1 84 ? -8.942 -7.534 4.912 1.00 91.56 84 LYS A O 1
ATOM 652 N N . SER A 1 85 ? -11.098 -6.935 5.157 1.00 91.75 85 SER A N 1
ATOM 653 C CA . SER A 1 85 ? -11.355 -6.769 3.718 1.00 91.75 85 SER A CA 1
ATOM 654 C C . SER A 1 85 ? -10.519 -5.648 3.104 1.00 91.75 85 SER A C 1
ATOM 656 O O . SER A 1 85 ? -9.966 -5.810 2.022 1.00 91.75 85 SER A O 1
ATOM 658 N N . LEU A 1 86 ? -10.382 -4.533 3.824 1.00 89.38 86 LEU A N 1
ATOM 659 C CA . LEU A 1 86 ? -9.688 -3.353 3.342 1.00 89.38 86 LEU A CA 1
ATOM 660 C C . LEU A 1 86 ? -8.180 -3.584 3.330 1.00 89.38 86 LEU A C 1
ATOM 662 O O . LEU A 1 86 ? -7.535 -3.257 2.344 1.00 89.38 86 LEU A O 1
ATOM 666 N N . LEU A 1 87 ? -7.620 -4.215 4.366 1.00 85.94 87 LEU A N 1
ATOM 667 C CA . LEU A 1 87 ? -6.214 -4.614 4.331 1.00 85.94 87 LEU A CA 1
ATOM 668 C C . LEU A 1 87 ? -5.930 -5.574 3.176 1.00 85.94 87 LEU A C 1
ATOM 670 O O . LEU A 1 87 ? -4.986 -5.339 2.432 1.00 85.94 87 LEU A O 1
ATOM 674 N N . LEU A 1 88 ? -6.757 -6.609 2.995 1.00 86.31 88 LEU A N 1
ATOM 675 C CA . LEU A 1 88 ? -6.545 -7.594 1.935 1.00 86.31 88 LEU A CA 1
ATOM 676 C C . LEU A 1 88 ? -6.604 -6.954 0.540 1.00 86.31 88 LEU A C 1
ATOM 678 O O . LEU A 1 88 ? -5.765 -7.252 -0.291 1.00 86.31 88 LEU A O 1
ATOM 682 N N . SER A 1 89 ? -7.554 -6.047 0.303 1.00 85.50 89 SER A N 1
ATOM 683 C CA . SER A 1 89 ? -7.724 -5.388 -0.998 1.00 85.50 89 SER A CA 1
ATOM 684 C C . SER A 1 89 ? -6.645 -4.354 -1.331 1.00 85.50 89 SER A C 1
ATOM 686 O O . SER A 1 89 ? -6.566 -3.949 -2.485 1.00 85.50 89 SER A O 1
ATOM 688 N N . THR A 1 90 ? -5.899 -3.853 -0.342 1.00 84.62 90 THR A N 1
ATOM 689 C CA . THR A 1 90 ? -4.937 -2.757 -0.566 1.00 84.62 90 THR A CA 1
ATOM 690 C C . THR A 1 90 ? -3.478 -3.204 -0.463 1.00 84.62 90 THR A C 1
ATOM 692 O O . THR A 1 90 ? -2.593 -2.484 -0.915 1.00 84.62 90 THR A O 1
ATOM 695 N N . LEU A 1 91 ? -3.211 -4.342 0.185 1.00 78.25 91 LEU A N 1
ATOM 696 C CA . LEU A 1 91 ? -1.853 -4.829 0.462 1.00 78.25 91 LEU A CA 1
ATOM 697 C C . LEU A 1 91 ? -1.480 -6.111 -0.298 1.00 78.25 91 LEU A C 1
ATOM 699 O O . LEU A 1 91 ? -0.299 -6.456 -0.285 1.00 78.25 91 LEU A O 1
ATOM 703 N N . LEU A 1 92 ? -2.442 -6.814 -0.910 1.00 69.25 92 LEU A N 1
ATOM 704 C CA . LEU A 1 92 ? -2.180 -7.887 -1.881 1.00 69.25 92 LEU A CA 1
ATOM 705 C C . LEU A 1 92 ? -2.348 -7.358 -3.301 1.00 69.25 92 LEU A C 1
ATOM 707 O O . LEU A 1 92 ? -1.572 -7.825 -4.160 1.00 69.25 92 LEU A O 1
#

Mean predicted aligned error: 14.06 Å

Sequence (92 aa):
MEVSTEISKFIVNSLANTSSNITTNGEPLKDVTNFKYLEETQSMGGCCTTEVRNRAAVATEAFARLNRTLKSNTGFSTKYKLYKSLLLSTLL

pLDDT: mean 76.61, std 14.89, range [42.25, 95.69]

Solvent-accessible surface area (backbone atoms only — not comparable to full-atom values): 5775 Å² total; per-residue (Å²): 134,86,75,65,65,64,63,54,52,57,54,52,57,72,69,47,84,68,77,69,90,49,60,58,96,85,40,70,65,76,91,56,68,60,48,78,54,96,90,42,79,46,47,68,79,65,59,60,65,58,58,52,49,50,54,51,50,53,42,53,51,49,53,55,53,47,54,51,53,69,71,41,99,64,57,68,71,60,44,51,52,50,52,53,53,52,50,53,74,64,74,112